Protein AF-A0A917TVT7-F1 (afdb_monomer)

Foldseek 3Di:
DVVVVVVVVVVVVVVVVVVVVCVCLVPDDPVVNVVVVVLCVLVVLLVVLVVLQVQLVVQLVVLVCCLVPPPFDQDDLVVQVVCVVVVVVPPDDPDPDDPDDPVRSVVVSVVVVVVRSVVSNVVSVVSNVVSVVSNPVSVVVNVVSVVVSVVVVVVVVD

Radius of gyration: 28.83 Å; Cα contacts (8 Å, |Δi|>4): 80; chains: 1; bounding box: 63×36×70 Å

Mean predicted aligned error: 11.35 Å

Secondary structure (DSSP, 8-state):
-HHHHHHHHHHHHHHHHHHHHTSGGGTS-HHHHHHHHHHHHHHHHHHHHHHHHHHHHHHHHHHHHHHHS-------HHHHHHHHHHHTTSS-TT-------HHHHHHHHHHHHHHHHHHHHHHHHHHHHHHHHHHHTHHHHHHHHHHHHHHHHHHHH-

Sequence (158 aa):
MTLVLLIPIVILMLFVILFLSLSPLRKSSTEEREDLVKQVYQYSVAFITLIMIIGGGIFTFMNLSDYFAPNTYIETYDQYKSGQYYSGKFEEENTEREELSDEELRRNYNEMVEQRKEQDRQRALNGMIQSLGWIIIPLPVFIFFQRKIGKDRKESDE

Organism: NCBI:txid470815

pLDDT: mean 84.65, std 13.63, range [45.19, 97.81]

Solvent-accessible surface area (backbone atoms only — not comparable to full-atom values): 8729 Å² total; per-residue (Å²): 114,71,71,70,62,45,53,62,55,54,52,50,50,53,50,52,53,52,56,60,70,50,60,66,69,78,75,54,54,77,65,60,48,52,53,50,51,53,50,52,50,45,52,49,54,28,48,53,26,47,52,38,30,53,50,13,50,55,43,28,54,50,19,52,45,30,44,79,57,55,85,64,91,73,79,52,70,67,56,54,51,50,48,57,65,55,59,60,73,76,59,69,100,82,66,93,69,80,79,71,49,73,68,55,53,50,49,53,51,51,52,50,53,52,51,50,46,50,52,43,28,54,50,16,51,52,45,25,56,53,18,46,49,38,27,64,65,32,45,62,56,23,53,52,36,53,52,49,54,58,47,60,54,53,69,73,76,110

Structure (mmCIF, N/CA/C/O backbone):
data_AF-A0A917TVT7-F1
#
_entry.id   AF-A0A917TVT7-F1
#
loop_
_atom_site.group_PDB
_atom_site.id
_atom_site.type_symbol
_atom_site.label_atom_id
_atom_site.label_alt_id
_atom_site.label_comp_id
_atom_site.label_asym_id
_atom_site.label_entity_id
_atom_site.label_seq_id
_atom_site.pdbx_PDB_ins_code
_atom_site.Cartn_x
_atom_site.Cartn_y
_atom_site.Cartn_z
_atom_site.occupancy
_atom_site.B_iso_or_equiv
_atom_site.auth_seq_id
_atom_site.auth_comp_id
_atom_site.auth_asym_id
_atom_site.auth_atom_id
_atom_site.pdbx_PDB_model_num
ATOM 1 N N . MET A 1 1 ? -18.986 7.841 -16.363 1.00 64.94 1 MET A N 1
ATOM 2 C CA . MET A 1 1 ? -19.929 8.823 -15.769 1.00 64.94 1 MET A CA 1
ATOM 3 C C . MET A 1 1 ? -20.828 8.218 -14.692 1.00 64.94 1 MET A C 1
ATOM 5 O O . MET A 1 1 ? -20.927 8.814 -13.632 1.00 64.94 1 MET A O 1
ATOM 9 N N . THR A 1 2 ? -21.434 7.045 -14.894 1.00 71.12 2 THR A N 1
ATOM 10 C CA . THR A 1 2 ? -22.328 6.392 -13.909 1.00 71.12 2 THR A CA 1
ATOM 11 C C . THR A 1 2 ? -21.655 6.031 -12.577 1.00 71.12 2 THR A C 1
ATOM 13 O O . THR A 1 2 ? -22.235 6.267 -11.524 1.00 71.12 2 THR A O 1
ATOM 16 N N . LEU A 1 3 ? -20.408 5.545 -12.598 1.00 69.44 3 LEU A N 1
ATOM 17 C CA . LEU A 1 3 ? -19.662 5.193 -11.377 1.00 69.44 3 LEU A CA 1
ATOM 18 C C . LEU A 1 3 ? -19.381 6.410 -10.472 1.00 69.44 3 LEU A C 1
ATOM 20 O O . LEU A 1 3 ? -19.456 6.314 -9.253 1.00 69.44 3 LEU A O 1
ATOM 24 N N . VAL A 1 4 ? -19.113 7.572 -11.075 1.00 81.19 4 VAL A N 1
ATOM 25 C CA . VAL A 1 4 ? -18.802 8.820 -10.354 1.00 81.19 4 VAL A CA 1
ATOM 26 C C . VAL A 1 4 ? -20.044 9.383 -9.649 1.00 81.19 4 VAL A C 1
ATOM 28 O O . VAL A 1 4 ? -19.921 9.978 -8.585 1.00 81.19 4 VAL A O 1
ATOM 31 N N . LEU A 1 5 ? -21.245 9.136 -10.189 1.00 83.75 5 LEU A N 1
ATOM 32 C CA . LEU A 1 5 ? -22.520 9.534 -9.575 1.00 83.75 5 LEU A CA 1
ATOM 33 C C . LEU A 1 5 ? -22.960 8.610 -8.427 1.00 83.75 5 LEU A C 1
ATOM 35 O O . LEU A 1 5 ? -23.722 9.036 -7.564 1.00 83.75 5 LEU A O 1
ATOM 39 N N . LEU A 1 6 ? -22.470 7.367 -8.380 1.00 84.38 6 LEU A N 1
ATOM 40 C CA . LEU A 1 6 ? -22.795 6.412 -7.313 1.00 84.38 6 LEU A CA 1
ATOM 41 C C . LEU A 1 6 ? -22.038 6.693 -6.011 1.00 84.38 6 LEU A C 1
ATOM 43 O O . LEU A 1 6 ? -22.594 6.501 -4.934 1.00 84.38 6 LEU A O 1
ATOM 47 N N . ILE A 1 7 ? -20.805 7.195 -6.097 1.00 86.56 7 ILE A N 1
ATOM 48 C CA . ILE A 1 7 ? -19.970 7.523 -4.930 1.00 86.56 7 ILE A CA 1
ATOM 49 C C . ILE A 1 7 ? -20.688 8.463 -3.936 1.00 86.56 7 ILE A C 1
ATOM 51 O O . ILE A 1 7 ? -20.783 8.099 -2.763 1.00 86.56 7 ILE A O 1
ATOM 55 N N . PRO A 1 8 ? -21.259 9.619 -4.339 1.00 86.25 8 PRO A N 1
ATOM 56 C CA . PRO A 1 8 ? -21.955 10.501 -3.400 1.00 86.25 8 PRO A CA 1
ATOM 57 C C . PRO A 1 8 ? -23.234 9.881 -2.821 1.00 86.25 8 PRO A C 1
ATOM 59 O O . PRO A 1 8 ? -23.562 10.144 -1.668 1.00 86.25 8 PRO A O 1
ATOM 62 N N . ILE A 1 9 ? -23.931 9.024 -3.574 1.00 87.38 9 ILE A N 1
ATOM 63 C CA . ILE A 1 9 ? -25.143 8.331 -3.105 1.00 87.38 9 ILE A CA 1
ATOM 64 C C . ILE A 1 9 ? -24.793 7.307 -2.020 1.00 87.38 9 ILE A C 1
ATOM 66 O O . ILE A 1 9 ? -25.470 7.233 -0.996 1.00 87.38 9 ILE A O 1
ATOM 70 N N . VAL A 1 10 ? -23.708 6.553 -2.213 1.00 87.69 10 VAL A N 1
ATOM 71 C CA . VAL A 1 10 ? -23.210 5.593 -1.219 1.00 87.69 10 VAL A CA 1
ATOM 72 C C . VAL A 1 10 ? -22.741 6.318 0.043 1.00 87.69 10 VAL A C 1
ATOM 74 O O . VAL A 1 10 ? -23.083 5.900 1.147 1.00 87.69 10 VAL A O 1
ATOM 77 N N . ILE A 1 11 ? -22.035 7.445 -0.099 1.00 88.56 11 ILE A N 1
ATOM 78 C CA . ILE A 1 11 ? -21.617 8.276 1.042 1.00 88.56 11 ILE A CA 1
ATOM 79 C C . ILE A 1 11 ? -22.841 8.809 1.803 1.00 88.56 11 ILE A C 1
ATOM 81 O O . ILE A 1 11 ? -22.881 8.717 3.029 1.00 88.56 11 ILE A O 1
ATOM 85 N N . LEU A 1 12 ? -23.864 9.305 1.099 1.00 88.50 12 LEU A N 1
ATOM 86 C CA . LEU A 1 12 ? -25.103 9.792 1.712 1.00 88.50 12 LEU A CA 1
ATOM 87 C C . LEU A 1 12 ? -25.830 8.677 2.483 1.00 88.50 12 LEU A C 1
ATOM 89 O O . LEU A 1 12 ? -26.254 8.897 3.615 1.00 88.50 12 LEU A O 1
ATOM 93 N N . MET A 1 13 ? -25.934 7.472 1.910 1.00 86.50 13 MET A N 1
ATOM 94 C CA . MET A 1 13 ? -26.521 6.316 2.599 1.00 86.50 13 MET A CA 1
ATOM 95 C C . MET A 1 13 ? -25.758 5.959 3.873 1.00 86.50 13 MET A C 1
ATOM 97 O O . MET A 1 13 ? -26.381 5.750 4.911 1.00 86.50 13 MET A O 1
ATOM 101 N N . LEU A 1 14 ? -24.424 5.926 3.821 1.00 88.06 14 LEU A N 1
ATOM 102 C CA . LEU A 1 14 ? -23.596 5.652 4.998 1.00 88.06 14 LEU A CA 1
ATOM 103 C C . LEU A 1 14 ? -23.815 6.700 6.097 1.00 88.06 14 LEU A C 1
ATOM 105 O O . LEU A 1 14 ? -23.940 6.339 7.266 1.00 88.06 14 LEU A O 1
ATOM 109 N N . PHE A 1 15 ? -23.945 7.977 5.727 1.00 85.62 15 PHE A N 1
ATOM 110 C CA . PHE A 1 15 ? -24.267 9.051 6.669 1.00 85.62 15 PHE A CA 1
ATOM 111 C C . PHE A 1 15 ? -25.661 8.903 7.285 1.00 85.62 15 PHE A C 1
ATOM 113 O O . PHE A 1 15 ? -25.812 9.093 8.489 1.00 85.62 15 PHE A O 1
ATOM 120 N N . VAL A 1 16 ? -26.676 8.535 6.497 1.00 83.94 16 VAL A N 1
ATOM 121 C CA . VAL A 1 16 ? -28.044 8.314 6.997 1.00 83.94 16 VAL A CA 1
ATOM 122 C C . VAL A 1 16 ? -28.094 7.127 7.961 1.00 83.94 16 VAL A C 1
ATOM 124 O O . VAL A 1 16 ? -28.713 7.228 9.020 1.00 83.94 16 VAL A O 1
ATOM 127 N N . ILE A 1 17 ? -27.403 6.030 7.639 1.00 83.06 17 ILE A N 1
ATOM 128 C CA . ILE A 1 17 ? -27.298 4.850 8.509 1.00 83.06 17 ILE A CA 1
ATOM 129 C C . ILE A 1 17 ? -26.597 5.221 9.822 1.00 83.06 17 ILE A C 1
ATOM 131 O O . ILE A 1 17 ? -27.108 4.910 10.897 1.00 83.06 17 ILE A O 1
ATOM 135 N N . LEU A 1 18 ? -25.481 5.956 9.748 1.00 80.25 18 LEU A N 1
ATOM 136 C CA . LEU A 1 18 ? -24.763 6.451 10.923 1.00 80.25 18 LEU A CA 1
ATOM 137 C C . LEU A 1 18 ? -25.666 7.330 11.804 1.00 80.25 18 LEU A C 1
ATOM 139 O O . LEU A 1 18 ? -25.707 7.155 13.019 1.00 80.25 18 LEU A O 1
ATOM 143 N N . PHE A 1 19 ? -26.423 8.246 11.1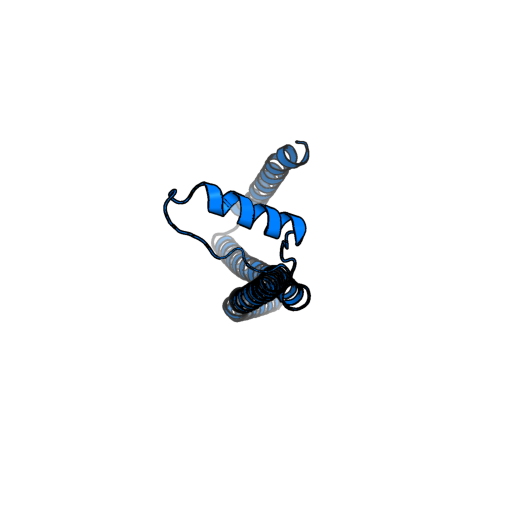95 1.00 76.12 19 PHE A N 1
ATOM 144 C CA . PHE A 1 19 ? -27.301 9.170 11.912 1.00 76.12 19 PHE A CA 1
ATOM 145 C C . PHE A 1 19 ? -28.474 8.452 12.596 1.00 76.12 19 PHE A C 1
ATOM 147 O O . PHE A 1 19 ? -28.817 8.764 13.736 1.00 76.12 19 PHE A O 1
ATOM 154 N N . LEU A 1 20 ? -29.055 7.443 11.941 1.00 73.00 20 LEU A N 1
ATOM 155 C CA . LEU A 1 20 ? -30.107 6.606 12.521 1.00 73.00 20 LEU A CA 1
ATOM 156 C C . LEU A 1 20 ? -29.588 5.781 13.708 1.00 73.00 20 LEU A C 1
ATOM 158 O O . LEU A 1 20 ? -30.238 5.758 14.756 1.00 73.00 20 LEU A O 1
ATOM 162 N N . SER A 1 21 ? -28.392 5.196 13.593 1.00 66.75 21 SER A N 1
ATOM 163 C CA . SER A 1 21 ? -27.739 4.440 14.672 1.00 66.75 21 SER A CA 1
ATOM 164 C C . SER A 1 21 ? -27.353 5.283 15.895 1.00 66.75 21 SER A C 1
ATOM 166 O O . SER A 1 21 ? -27.123 4.715 16.960 1.00 66.75 21 SER A O 1
ATOM 168 N N . LEU A 1 22 ? -27.325 6.618 15.792 1.00 63.12 22 LEU A N 1
ATOM 169 C CA . LEU A 1 22 ? -27.049 7.530 16.915 1.00 63.12 22 LEU A CA 1
ATOM 170 C C . LEU A 1 22 ? -28.285 7.850 17.781 1.00 63.12 22 LEU A C 1
ATOM 172 O O . LEU A 1 22 ? -28.154 8.354 18.896 1.00 63.12 22 LEU A O 1
ATOM 176 N N . SER A 1 23 ? -29.493 7.537 17.308 1.00 61.94 23 SER A N 1
ATOM 177 C CA . SER A 1 23 ? -30.759 7.826 18.005 1.00 61.94 23 SER A CA 1
ATOM 178 C C . SER A 1 23 ? -30.942 7.129 19.376 1.00 61.94 23 SER A C 1
ATOM 180 O O . SER A 1 23 ? -31.449 7.777 20.296 1.00 61.94 23 SER A O 1
ATOM 182 N N . PRO A 1 24 ? -30.527 5.859 19.583 1.00 59.66 24 PRO A N 1
ATOM 183 C CA . PRO A 1 24 ? -30.658 5.183 20.876 1.00 59.66 24 PRO A CA 1
ATOM 184 C C . PRO A 1 24 ? -29.695 5.708 21.957 1.00 59.66 24 PRO A C 1
ATOM 186 O O . PRO A 1 24 ? -30.031 5.665 23.139 1.00 59.66 24 PRO A O 1
ATOM 189 N N . LEU A 1 25 ? -28.551 6.295 21.577 1.00 55.56 25 LEU A N 1
ATOM 190 C CA . LEU A 1 25 ? -27.547 6.845 22.508 1.00 55.56 25 LEU A CA 1
ATOM 191 C C . LEU A 1 25 ? -28.061 8.027 23.345 1.00 55.56 25 LEU A C 1
ATOM 193 O O . LEU A 1 25 ? -27.503 8.342 24.393 1.00 55.56 25 LEU A O 1
ATOM 197 N N . ARG A 1 26 ? -29.140 8.699 22.920 1.00 59.91 26 ARG A N 1
ATOM 198 C CA . ARG A 1 26 ? -29.753 9.793 23.692 1.00 59.91 26 ARG A CA 1
ATOM 199 C C . ARG A 1 26 ? -30.529 9.321 24.922 1.00 59.91 26 ARG A C 1
ATOM 201 O O . ARG A 1 26 ? -30.815 10.161 25.777 1.00 59.91 26 ARG A O 1
ATOM 208 N N . LYS A 1 27 ? -30.871 8.031 25.016 1.00 61.34 27 LYS A N 1
ATOM 209 C CA . LYS A 1 27 ? -31.759 7.485 26.058 1.00 61.34 27 LYS A CA 1
ATOM 210 C C . LYS A 1 27 ? -31.046 6.615 27.103 1.00 61.34 27 LYS A C 1
ATOM 212 O O . LYS A 1 27 ? -31.660 6.318 28.120 1.00 61.34 27 LYS A O 1
ATOM 217 N N . SER A 1 28 ? -29.788 6.240 26.875 1.00 64.00 28 SER A N 1
ATOM 218 C CA . SER A 1 28 ? -28.995 5.415 27.796 1.00 64.00 28 SER A CA 1
ATOM 219 C C . SER A 1 28 ? -28.442 6.211 28.980 1.00 64.00 28 SER A C 1
ATOM 221 O O . SER A 1 28 ? -28.297 7.443 28.892 1.00 64.00 28 SER A O 1
ATOM 223 N N . SER A 1 29 ? -28.146 5.506 30.076 1.00 76.56 29 SER A N 1
ATOM 224 C CA . SER A 1 29 ? -27.517 6.068 31.278 1.00 76.56 29 SER A CA 1
ATOM 225 C C . SER A 1 29 ? -26.099 6.578 30.980 1.00 76.56 29 SER A C 1
ATOM 227 O O . SER A 1 29 ? -25.509 6.261 29.947 1.00 76.56 29 SER A O 1
ATOM 229 N N . THR A 1 30 ? -25.538 7.419 31.851 1.00 77.62 30 THR A N 1
ATOM 230 C CA . THR A 1 30 ? -24.188 7.978 31.656 1.00 77.62 30 THR A CA 1
ATOM 231 C C . THR A 1 30 ? -23.119 6.884 31.565 1.00 77.62 30 THR A C 1
ATOM 233 O O . THR A 1 30 ? -22.219 6.992 30.739 1.00 77.62 30 THR A O 1
ATOM 236 N N . GLU A 1 31 ? -23.269 5.822 32.357 1.00 78.75 31 GLU A N 1
ATOM 237 C CA . GLU A 1 31 ? -22.370 4.662 32.414 1.00 78.75 31 GLU A CA 1
ATOM 238 C C . GLU A 1 31 ? -22.475 3.809 31.139 1.00 78.75 31 GLU A C 1
ATOM 240 O O . GLU A 1 31 ? -21.476 3.557 30.471 1.00 78.75 31 GLU A O 1
ATOM 245 N N . GLU A 1 32 ? -23.699 3.514 30.686 1.00 77.69 32 GLU A N 1
ATOM 246 C CA . GLU A 1 32 ? -23.935 2.815 29.413 1.00 77.69 32 GLU A CA 1
ATOM 247 C C . GLU A 1 32 ? -23.361 3.583 28.211 1.00 77.69 32 GLU A C 1
ATOM 249 O O . GLU A 1 32 ? -22.878 2.987 27.249 1.00 77.69 32 GLU A O 1
ATOM 254 N N . ARG A 1 33 ? -23.406 4.924 28.226 1.00 76.94 33 ARG A N 1
ATOM 255 C CA . ARG A 1 33 ? -22.797 5.738 27.158 1.00 76.94 33 ARG A CA 1
ATOM 256 C C . ARG A 1 33 ? -21.283 5.624 27.147 1.00 76.94 33 ARG A C 1
ATOM 258 O O . ARG A 1 33 ? -20.704 5.581 26.063 1.00 76.94 33 ARG A O 1
ATOM 265 N N . GLU A 1 34 ? -20.653 5.618 28.314 1.00 82.56 34 GLU A N 1
ATOM 266 C CA . GLU A 1 34 ? -19.200 5.511 28.429 1.00 82.56 34 GLU A CA 1
ATOM 267 C C . GLU A 1 34 ? -18.705 4.165 27.883 1.00 82.56 34 GLU A C 1
ATOM 269 O O . GLU A 1 34 ? -17.781 4.133 27.062 1.00 82.56 34 GLU A O 1
ATOM 274 N N . ASP A 1 35 ? -19.397 3.076 28.220 1.00 85.00 35 ASP A N 1
ATOM 275 C CA . ASP A 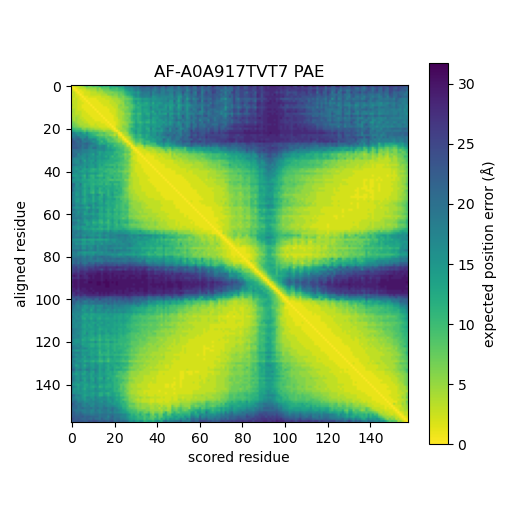1 35 ? -19.093 1.741 27.703 1.00 85.00 35 ASP A CA 1
ATOM 276 C C . ASP A 1 35 ? -19.285 1.636 26.189 1.00 85.00 35 ASP A C 1
ATOM 278 O O . ASP A 1 35 ? -18.414 1.112 25.485 1.00 85.00 35 ASP A O 1
ATOM 282 N N . LEU A 1 36 ? -20.368 2.207 25.652 1.00 84.81 36 LEU A N 1
ATOM 283 C CA . LEU A 1 36 ? -20.595 2.263 24.205 1.00 84.81 36 LEU A CA 1
ATOM 284 C C . LEU A 1 36 ? -19.482 3.040 23.488 1.00 84.81 36 LEU A C 1
ATOM 286 O O . LEU A 1 36 ? -18.986 2.595 22.451 1.00 84.81 36 LEU A O 1
ATOM 290 N N . VAL A 1 37 ? -19.046 4.179 24.033 1.00 86.25 37 VAL A N 1
ATOM 291 C CA . VAL A 1 37 ? -17.954 4.980 23.451 1.00 86.25 37 VAL A CA 1
ATOM 292 C C . VAL A 1 37 ? -16.636 4.209 23.479 1.00 86.25 37 VAL A C 1
ATOM 294 O O . VAL A 1 37 ? -15.929 4.162 22.467 1.00 86.25 37 VAL A O 1
ATOM 297 N N . LYS A 1 38 ? -16.313 3.555 24.598 1.00 88.19 38 LYS A N 1
ATOM 298 C CA . LYS A 1 38 ? -15.125 2.704 24.728 1.00 88.19 38 LYS A CA 1
ATOM 299 C C . LYS A 1 38 ? -15.156 1.556 23.723 1.00 88.19 38 LYS A C 1
ATOM 301 O O . LYS A 1 38 ? -14.140 1.276 23.084 1.00 88.19 38 LYS A O 1
ATOM 306 N N . GLN A 1 39 ? -16.310 0.921 23.545 1.00 88.25 39 GLN A N 1
ATOM 307 C CA . GLN A 1 39 ? -16.489 -0.164 22.592 1.00 88.25 39 GLN A CA 1
ATOM 308 C C . GLN A 1 39 ? -16.287 0.326 21.150 1.00 88.25 39 GLN A C 1
ATOM 310 O O . GLN A 1 39 ? -15.471 -0.239 20.419 1.00 88.25 39 GLN A O 1
ATOM 315 N N . VAL A 1 40 ? -16.950 1.418 20.755 1.00 89.38 40 VAL A N 1
ATOM 316 C CA . VAL A 1 40 ? -16.788 2.032 19.424 1.00 89.38 40 VAL A CA 1
ATOM 317 C C . VAL A 1 40 ? -15.331 2.410 19.169 1.00 89.38 40 VAL A C 1
ATOM 319 O O . VAL A 1 40 ? -14.819 2.139 18.082 1.00 89.38 40 VAL A O 1
ATOM 322 N N . TYR A 1 41 ? -14.635 2.975 20.158 1.00 91.38 41 TYR A N 1
ATOM 323 C CA . TYR A 1 41 ? -13.215 3.303 20.047 1.00 91.38 41 TYR A CA 1
ATOM 324 C C . TYR A 1 41 ? -12.361 2.058 19.773 1.00 91.38 41 TYR A C 1
ATOM 326 O O . TYR A 1 41 ? -11.603 2.035 18.801 1.00 91.38 41 TYR A O 1
ATOM 334 N N . GLN A 1 42 ? -12.515 1.003 20.579 1.00 92.12 42 GLN A N 1
ATOM 335 C CA . GLN A 1 42 ? -11.742 -0.230 20.413 1.00 92.12 42 GLN A CA 1
ATOM 336 C C . GLN A 1 42 ? -11.960 -0.864 19.036 1.00 92.12 42 GLN A C 1
ATOM 338 O O . GLN A 1 42 ? -10.989 -1.213 18.360 1.00 92.12 42 GLN A O 1
ATOM 343 N N . TYR A 1 43 ? -13.219 -0.974 18.596 1.00 92.38 43 TYR A N 1
ATOM 344 C CA . TYR A 1 43 ? -13.540 -1.520 17.278 1.00 92.38 43 TYR A CA 1
ATOM 345 C C . TYR A 1 43 ? -13.032 -0.634 16.145 1.00 92.38 43 TYR A C 1
ATOM 347 O O . TYR A 1 43 ? -12.537 -1.164 15.157 1.00 92.38 43 TYR A O 1
ATOM 355 N N . SER A 1 44 ? -13.099 0.691 16.281 1.00 93.19 44 SER A N 1
ATOM 356 C CA . SER A 1 44 ? -12.611 1.613 15.249 1.00 93.19 44 SER A CA 1
ATOM 357 C C . SER A 1 44 ? -11.103 1.480 15.053 1.00 93.19 44 SER A C 1
ATOM 359 O O . SER A 1 44 ? -10.638 1.366 13.921 1.00 93.19 44 SER A O 1
ATOM 361 N N . VAL A 1 45 ? -10.327 1.427 16.141 1.00 94.44 45 VAL A N 1
ATOM 362 C CA . VAL A 1 45 ? -8.868 1.256 16.056 1.00 94.44 45 VAL A CA 1
ATOM 363 C C . VAL A 1 45 ? -8.511 -0.116 15.481 1.00 94.44 45 VAL A C 1
ATOM 365 O O . VAL A 1 45 ? -7.675 -0.203 14.577 1.00 94.44 45 VAL A O 1
ATOM 368 N N . ALA A 1 46 ? -9.170 -1.184 15.944 1.00 94.25 46 ALA A N 1
ATOM 369 C CA . ALA A 1 46 ? -8.986 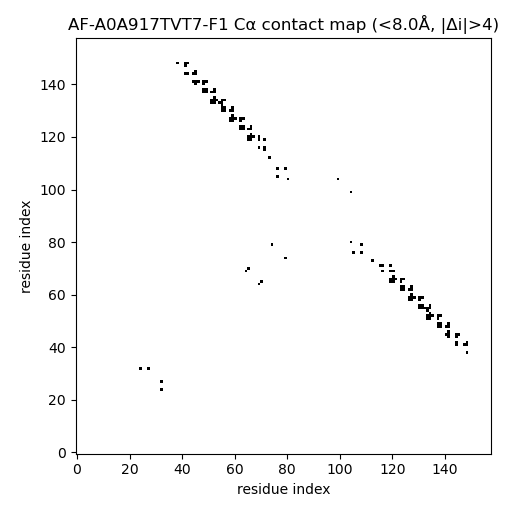-2.524 15.387 1.00 94.25 46 ALA A CA 1
ATOM 370 C C . ALA A 1 46 ? -9.342 -2.572 13.890 1.00 94.25 46 ALA A C 1
ATOM 372 O O . ALA A 1 46 ? -8.636 -3.179 13.094 1.00 94.25 46 ALA A O 1
ATOM 373 N N . PHE A 1 47 ? -10.400 -1.884 13.477 1.00 94.81 47 PHE A N 1
ATOM 374 C CA . PHE A 1 47 ? -10.829 -1.853 12.085 1.00 94.81 47 PHE A CA 1
ATOM 375 C C . PHE A 1 47 ? -9.858 -1.083 11.183 1.00 94.81 47 PHE A C 1
ATOM 377 O O . PHE A 1 47 ? -9.471 -1.584 10.130 1.00 94.81 47 PHE A O 1
ATOM 384 N N . ILE A 1 48 ? -9.410 0.103 11.604 1.00 96.62 48 ILE A N 1
ATOM 385 C CA . ILE A 1 48 ? -8.442 0.906 10.843 1.00 96.62 48 ILE A CA 1
ATOM 386 C C . ILE A 1 48 ? -7.131 0.134 10.676 1.00 96.62 48 ILE A C 1
ATOM 388 O O . ILE A 1 48 ? -6.606 0.033 9.568 1.00 96.62 48 ILE A O 1
ATOM 392 N N . THR A 1 49 ? -6.623 -0.461 11.757 1.00 97.12 49 THR A N 1
ATOM 393 C CA . THR A 1 49 ? -5.388 -1.257 11.706 1.00 97.12 49 THR A CA 1
ATOM 394 C C . THR A 1 49 ? -5.545 -2.507 10.843 1.00 97.12 49 THR A C 1
ATOM 396 O O . THR A 1 49 ? -4.635 -2.828 10.083 1.00 97.12 49 THR A O 1
ATOM 399 N N . LEU A 1 50 ? -6.710 -3.160 10.861 1.00 96.75 50 LEU A N 1
ATOM 400 C CA . LEU A 1 50 ? -7.020 -4.268 9.958 1.00 96.75 50 LEU A CA 1
ATOM 401 C C . LEU A 1 50 ? -6.992 -3.840 8.485 1.00 96.75 50 LEU A C 1
ATOM 403 O O . LEU A 1 50 ? -6.376 -4.521 7.668 1.00 96.75 50 LEU A O 1
ATOM 407 N N . ILE A 1 51 ? -7.613 -2.706 8.143 1.00 96.44 51 ILE A N 1
ATOM 408 C CA . ILE A 1 51 ? -7.576 -2.166 6.776 1.00 96.44 51 ILE A CA 1
ATOM 409 C C . ILE A 1 51 ? -6.134 -1.882 6.352 1.00 96.44 51 ILE A C 1
ATOM 411 O O . ILE A 1 51 ? -5.763 -2.217 5.229 1.00 96.44 51 ILE A O 1
ATOM 415 N N . MET A 1 52 ? -5.312 -1.306 7.234 1.00 96.62 52 MET A N 1
ATOM 416 C CA . MET A 1 52 ? -3.900 -1.049 6.933 1.00 96.62 52 MET A CA 1
ATOM 417 C C . MET A 1 52 ? -3.133 -2.344 6.641 1.00 96.62 52 MET A C 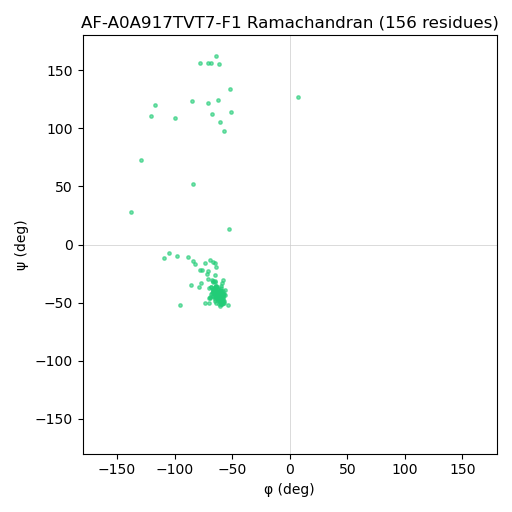1
ATOM 419 O O . MET A 1 52 ? -2.400 -2.396 5.657 1.00 96.62 52 MET A O 1
ATOM 423 N N . ILE A 1 53 ? -3.351 -3.399 7.434 1.00 97.75 53 ILE A N 1
ATOM 424 C CA . ILE A 1 53 ? -2.728 -4.716 7.227 1.00 97.75 53 ILE A CA 1
ATOM 425 C C . ILE A 1 53 ? -3.159 -5.319 5.886 1.00 97.75 53 ILE A C 1
ATOM 427 O O . ILE A 1 53 ? -2.317 -5.798 5.130 1.00 97.75 53 ILE A O 1
ATOM 431 N N . ILE A 1 54 ? -4.458 -5.279 5.569 1.00 96.56 54 ILE A N 1
ATOM 432 C CA . ILE A 1 54 ? -4.987 -5.794 4.296 1.00 96.56 54 ILE A CA 1
ATOM 433 C C . ILE A 1 54 ? -4.415 -4.997 3.119 1.00 96.56 54 ILE A C 1
ATOM 435 O O . ILE A 1 54 ? -3.946 -5.592 2.149 1.00 96.56 54 ILE A O 1
ATOM 439 N N . GLY A 1 55 ? -4.411 -3.665 3.215 1.00 95.31 55 GLY A N 1
ATOM 440 C CA . GLY A 1 55 ? -3.831 -2.782 2.206 1.00 95.31 55 GLY A CA 1
ATOM 441 C C . GLY A 1 55 ? -2.355 -3.086 1.975 1.00 95.31 55 GLY A C 1
ATOM 442 O O . GLY A 1 55 ? -1.953 -3.325 0.838 1.00 95.31 55 GLY A O 1
ATOM 443 N N . GLY A 1 56 ? -1.567 -3.171 3.050 1.00 96.31 56 GLY A N 1
ATOM 444 C CA . GLY A 1 56 ? -0.162 -3.568 2.986 1.00 96.31 56 GLY A CA 1
ATOM 445 C C . GLY A 1 56 ? 0.022 -4.930 2.313 1.00 96.31 56 GLY A C 1
ATOM 446 O O . GLY A 1 56 ? 0.848 -5.045 1.415 1.00 96.31 56 GLY A O 1
ATOM 447 N N . GLY A 1 57 ? -0.813 -5.922 2.642 1.00 97.12 57 GLY A N 1
ATOM 448 C CA . GLY A 1 57 ? -0.788 -7.244 2.009 1.00 97.12 57 GLY A CA 1
ATOM 449 C C . GLY A 1 57 ? -0.995 -7.197 0.495 1.00 97.12 57 GLY A C 1
ATOM 450 O O . GLY A 1 57 ? -0.205 -7.777 -0.248 1.00 97.12 57 GLY A O 1
ATOM 451 N N . ILE A 1 58 ? -2.011 -6.467 0.025 1.00 97.38 58 ILE A N 1
ATOM 452 C CA . ILE A 1 58 ? -2.279 -6.298 -1.412 1.00 97.38 58 ILE A CA 1
ATOM 453 C C . ILE A 1 58 ? -1.070 -5.660 -2.108 1.00 97.38 58 ILE A C 1
ATOM 455 O O . ILE A 1 58 ? -0.596 -6.186 -3.116 1.00 97.38 58 ILE A O 1
ATOM 459 N N . PHE A 1 59 ? -0.521 -4.576 -1.549 1.00 96.75 59 PHE A N 1
ATOM 460 C CA . PHE A 1 59 ? 0.658 -3.918 -2.118 1.00 96.75 59 PHE A CA 1
ATOM 461 C C . PHE A 1 59 ? 1.897 -4.818 -2.106 1.00 96.75 59 PHE A C 1
ATOM 463 O O . PHE A 1 59 ? 2.669 -4.778 -3.062 1.00 96.75 59 PHE A O 1
ATOM 470 N N . THR A 1 60 ? 2.092 -5.653 -1.083 1.00 96.75 60 THR A N 1
ATOM 471 C CA . THR A 1 60 ? 3.200 -6.619 -1.051 1.00 96.75 60 THR A CA 1
ATOM 472 C C . THR A 1 60 ? 3.104 -7.598 -2.218 1.00 96.75 60 THR A C 1
ATOM 474 O O . THR A 1 60 ? 4.096 -7.798 -2.914 1.00 96.75 60 THR A O 1
ATOM 477 N N . PHE A 1 61 ? 1.921 -8.158 -2.489 1.00 95.94 61 PHE A N 1
ATOM 478 C CA . PHE A 1 61 ? 1.731 -9.067 -3.625 1.00 95.94 61 PHE A CA 1
ATOM 479 C C . PHE A 1 61 ? 1.896 -8.377 -4.981 1.00 95.94 61 PHE A C 1
ATOM 481 O O . PHE A 1 61 ? 2.500 -8.963 -5.878 1.00 95.94 61 PHE A O 1
ATOM 488 N N . MET A 1 62 ? 1.409 -7.140 -5.132 1.00 95.19 62 MET A N 1
ATOM 489 C CA . MET A 1 62 ? 1.605 -6.366 -6.364 1.00 95.19 62 MET A CA 1
ATOM 490 C C . MET A 1 62 ? 3.091 -6.121 -6.636 1.00 95.19 62 MET A C 1
ATOM 492 O O . MET A 1 62 ? 3.584 -6.484 -7.697 1.00 95.19 62 MET A O 1
ATOM 496 N N . ASN A 1 63 ? 3.829 -5.613 -5.646 1.00 96.06 63 ASN A N 1
ATOM 497 C CA . ASN A 1 63 ? 5.265 -5.376 -5.786 1.00 96.06 63 ASN A CA 1
ATOM 498 C C . ASN A 1 63 ? 6.046 -6.676 -6.025 1.00 96.06 63 ASN A C 1
ATOM 500 O O . ASN A 1 63 ? 6.986 -6.703 -6.811 1.00 96.06 63 ASN A O 1
ATOM 504 N N . LEU A 1 64 ? 5.650 -7.781 -5.391 1.00 95.94 64 LEU A N 1
ATOM 505 C CA . LEU A 1 64 ? 6.278 -9.076 -5.641 1.00 95.94 64 LEU A CA 1
ATOM 506 C C . LEU A 1 64 ? 6.047 -9.548 -7.085 1.00 95.94 64 LEU A C 1
ATOM 508 O O . LEU A 1 64 ? 6.966 -10.063 -7.719 1.00 95.94 64 LEU A O 1
ATOM 512 N N . SER A 1 65 ? 4.840 -9.343 -7.619 1.00 95.75 65 SER A N 1
ATOM 513 C CA . SER A 1 65 ? 4.532 -9.613 -9.025 1.00 95.75 65 SER A CA 1
ATOM 514 C C . SER A 1 65 ? 5.385 -8.751 -9.954 1.00 95.75 65 SER A C 1
ATOM 516 O O . SER A 1 65 ? 6.001 -9.286 -10.872 1.00 95.75 65 SER A O 1
ATOM 518 N N . ASP A 1 66 ? 5.478 -7.448 -9.686 1.00 93.44 66 ASP A N 1
ATOM 519 C CA . ASP A 1 66 ? 6.255 -6.505 -10.498 1.00 93.44 66 ASP A CA 1
ATOM 520 C C . ASP A 1 66 ? 7.764 -6.801 -10.460 1.00 93.44 66 ASP A C 1
ATOM 522 O O . ASP A 1 66 ? 8.482 -6.515 -11.415 1.00 93.44 66 ASP A O 1
ATOM 526 N N . TYR A 1 67 ? 8.263 -7.434 -9.395 1.00 94.50 67 TYR A N 1
ATOM 527 C CA . TYR A 1 67 ? 9.648 -7.899 -9.329 1.00 94.50 67 TYR A CA 1
ATOM 528 C C . TYR A 1 67 ? 9.921 -9.079 -10.280 1.00 94.50 67 TYR A C 1
ATOM 530 O O . TYR A 1 67 ? 10.929 -9.091 -10.994 1.00 94.50 67 TYR A O 1
ATOM 538 N N . PHE A 1 68 ? 9.032 -10.079 -10.310 1.00 93.88 68 PHE A N 1
ATOM 539 C CA . PHE A 1 68 ? 9.199 -11.264 -11.164 1.00 93.88 68 PHE A CA 1
ATOM 540 C C . PHE A 1 68 ? 8.813 -11.012 -12.624 1.00 93.88 68 PHE A C 1
ATOM 542 O O . PHE A 1 68 ? 9.455 -11.539 -13.534 1.00 93.88 68 PHE A O 1
ATOM 549 N N . ALA A 1 69 ? 7.782 -10.204 -12.847 1.00 92.62 69 ALA A N 1
ATOM 550 C CA . ALA A 1 69 ? 7.245 -9.858 -14.153 1.00 92.62 69 ALA A CA 1
ATOM 551 C C . ALA A 1 69 ? 7.122 -8.329 -14.272 1.00 92.62 69 ALA A C 1
ATOM 553 O O . ALA A 1 69 ? 6.008 -7.800 -14.235 1.00 92.62 69 ALA A O 1
ATOM 554 N N . PRO A 1 70 ? 8.252 -7.607 -14.408 1.00 89.38 70 PRO A N 1
ATOM 555 C CA . PRO A 1 70 ? 8.231 -6.155 -14.505 1.00 89.38 70 PRO A CA 1
ATOM 556 C C . PRO A 1 70 ? 7.460 -5.721 -15.748 1.00 89.38 70 PRO A C 1
ATOM 558 O O . PRO A 1 70 ? 7.779 -6.116 -16.873 1.00 89.38 70 PRO A O 1
ATOM 561 N N . ASN A 1 71 ? 6.449 -4.879 -15.545 1.00 86.94 71 ASN A N 1
ATOM 562 C CA . ASN A 1 71 ? 5.653 -4.284 -16.616 1.00 86.94 71 ASN A CA 1
ATOM 563 C C . ASN A 1 71 ? 6.345 -3.029 -17.181 1.00 86.94 71 ASN A C 1
ATOM 565 O O . ASN A 1 71 ? 5.779 -1.935 -17.215 1.00 86.94 71 ASN A O 1
ATOM 569 N N . THR A 1 72 ? 7.615 -3.180 -17.561 1.00 86.88 72 THR A N 1
ATOM 570 C CA . THR A 1 72 ? 8.442 -2.092 -18.086 1.00 86.88 72 THR A CA 1
ATOM 571 C C . THR A 1 72 ? 7.965 -1.715 -19.481 1.00 86.88 72 THR A C 1
ATOM 573 O O . THR A 1 72 ? 7.996 -2.538 -20.399 1.00 86.88 72 THR A O 1
ATOM 576 N N . TYR A 1 73 ? 7.591 -0.451 -19.678 1.00 86.12 73 TYR A N 1
ATOM 577 C CA . TYR A 1 73 ? 7.372 0.070 -21.023 1.00 86.12 73 TYR A CA 1
ATOM 578 C C . TYR A 1 73 ? 8.710 0.136 -21.768 1.00 86.12 73 TYR A C 1
ATOM 580 O O . TYR A 1 73 ? 9.602 0.910 -21.410 1.00 86.12 73 TYR A O 1
ATOM 588 N N . ILE A 1 74 ? 8.846 -0.698 -22.796 1.00 88.50 74 ILE A N 1
ATOM 589 C CA . ILE A 1 74 ? 10.021 -0.767 -23.660 1.00 88.50 74 ILE A CA 1
ATOM 590 C C . ILE A 1 74 ? 9.572 -0.388 -25.067 1.00 88.50 74 ILE A C 1
ATOM 592 O O . ILE A 1 74 ? 8.698 -1.035 -25.645 1.00 88.50 74 ILE A O 1
ATOM 596 N N . GLU A 1 75 ? 10.157 0.678 -25.602 1.00 88.94 75 GLU A N 1
ATOM 597 C CA . GLU A 1 75 ? 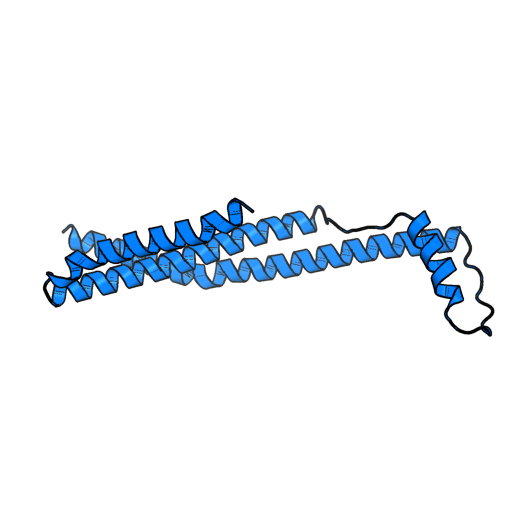9.980 1.051 -27.003 1.00 88.94 75 GLU A CA 1
ATOM 598 C C . GLU A 1 75 ? 10.656 0.037 -27.928 1.00 88.94 75 GLU A C 1
ATOM 600 O O . GLU A 1 75 ? 11.580 -0.664 -27.529 1.00 88.94 75 GLU A O 1
ATOM 605 N N . THR A 1 76 ? 10.205 -0.046 -29.175 1.00 91.00 76 THR A N 1
ATOM 606 C CA . THR A 1 76 ? 10.840 -0.925 -30.168 1.00 91.00 76 THR A CA 1
ATOM 607 C C . THR A 1 76 ? 12.214 -0.394 -30.584 1.00 91.00 76 THR A C 1
ATOM 609 O O . THR A 1 76 ? 12.472 0.809 -30.526 1.00 91.00 76 THR A O 1
ATOM 612 N N . TYR A 1 77 ? 13.089 -1.279 -31.071 1.00 90.00 77 TYR A N 1
ATOM 613 C CA . TYR A 1 77 ? 14.410 -0.878 -31.569 1.00 90.00 77 TYR A CA 1
ATOM 614 C C . TYR A 1 77 ? 14.321 0.190 -32.670 1.00 90.00 77 TYR A C 1
ATOM 616 O O . TYR A 1 77 ? 15.102 1.136 -32.666 1.00 90.00 77 TYR A O 1
ATOM 624 N N . ASP A 1 78 ? 13.340 0.090 -33.570 1.00 87.62 78 ASP A N 1
ATOM 625 C CA . ASP A 1 78 ? 13.159 1.068 -34.648 1.00 87.62 78 ASP A CA 1
ATOM 626 C C . ASP A 1 78 ? 12.771 2.452 -34.108 1.00 87.62 78 ASP A C 1
ATOM 628 O O . ASP A 1 78 ? 13.270 3.473 -34.588 1.00 87.62 78 ASP A O 1
ATOM 632 N N . GLN A 1 79 ? 11.933 2.496 -33.065 1.00 86.25 79 GLN A N 1
ATOM 633 C CA . GLN A 1 79 ? 11.587 3.737 -32.367 1.00 86.25 79 GLN A CA 1
ATOM 634 C C . GLN A 1 79 ? 12.815 4.340 -31.680 1.00 86.25 79 GLN A C 1
ATOM 636 O O . GLN A 1 79 ? 13.115 5.510 -31.923 1.00 86.25 79 GLN A O 1
ATOM 641 N N . TYR A 1 80 ? 13.571 3.533 -30.930 1.00 86.56 80 TYR A N 1
ATOM 642 C CA . TYR A 1 80 ? 14.815 3.948 -30.274 1.00 86.56 80 TYR A CA 1
ATOM 643 C C . TYR A 1 80 ? 15.840 4.498 -31.277 1.00 86.56 80 TYR A C 1
ATOM 645 O O . TYR A 1 80 ? 16.379 5.592 -31.097 1.00 86.56 80 TYR A O 1
ATOM 653 N N . LYS A 1 81 ? 16.062 3.767 -32.377 1.00 85.56 81 LYS A N 1
ATOM 654 C CA . LYS A 1 81 ? 16.968 4.157 -33.461 1.00 85.56 81 LYS A CA 1
ATOM 655 C C . LYS A 1 81 ? 16.534 5.493 -34.055 1.00 85.56 81 LYS A C 1
ATOM 657 O O . LYS A 1 81 ? 17.340 6.415 -34.123 1.00 85.56 81 LYS A O 1
ATOM 662 N N . SER A 1 82 ? 15.257 5.630 -34.423 1.00 83.81 82 SER A N 1
ATOM 663 C CA . SER A 1 82 ? 14.728 6.888 -34.961 1.00 83.81 82 SER A CA 1
ATOM 664 C C . SER A 1 82 ? 14.929 8.052 -33.983 1.00 83.81 82 SER A C 1
ATOM 666 O O . SER A 1 82 ? 15.398 9.112 -34.390 1.00 83.81 82 SER A O 1
ATOM 668 N N . GLY A 1 83 ? 14.678 7.833 -32.688 1.00 80.62 83 GLY A N 1
ATOM 669 C CA . GLY A 1 83 ? 14.854 8.827 -31.634 1.00 80.62 83 GLY A CA 1
ATOM 670 C C . GLY A 1 83 ? 16.282 9.360 -31.552 1.00 80.62 83 GLY A C 1
ATOM 671 O O . GLY A 1 83 ? 16.453 10.574 -31.514 1.00 80.62 83 GLY A O 1
ATOM 672 N N . GLN A 1 84 ? 17.292 8.485 -31.624 1.00 76.31 84 GLN A N 1
ATOM 673 C CA . GLN A 1 84 ? 18.707 8.882 -31.635 1.00 76.31 84 GLN A CA 1
ATOM 674 C C . GLN A 1 84 ? 19.096 9.701 -32.876 1.00 76.31 84 GLN A C 1
ATOM 676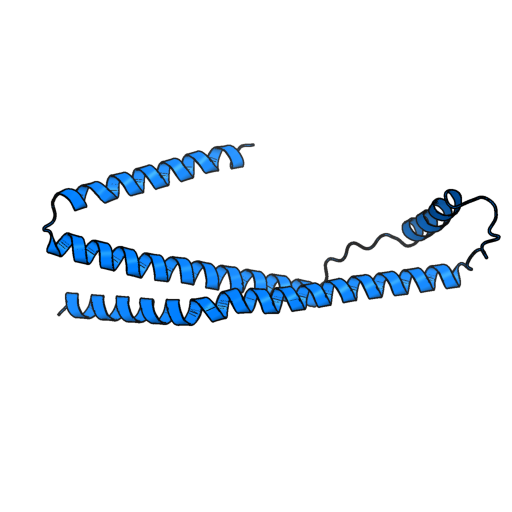 O O . GLN A 1 84 ? 19.793 10.712 -32.768 1.00 76.31 84 GLN A O 1
ATOM 681 N N . TYR A 1 85 ? 18.600 9.321 -34.058 1.00 68.56 85 TYR A N 1
ATOM 682 C CA . TYR A 1 85 ? 18.855 10.080 -35.290 1.00 68.56 85 TYR A CA 1
ATOM 683 C C . TYR A 1 85 ? 18.200 11.469 -35.286 1.00 68.56 85 TYR A C 1
ATOM 685 O O . TYR A 1 85 ? 18.737 12.399 -35.889 1.00 68.56 85 TYR A O 1
ATOM 693 N N . TYR A 1 86 ? 17.041 11.628 -34.638 1.00 62.78 86 TYR A N 1
ATOM 694 C CA . TYR A 1 86 ? 16.349 12.918 -34.559 1.00 62.78 86 TYR A CA 1
ATOM 695 C C . TYR A 1 86 ? 16.840 13.792 -33.398 1.00 62.78 86 TYR A C 1
ATOM 697 O O . TYR A 1 86 ? 16.930 15.005 -33.582 1.00 62.78 86 TYR A O 1
ATOM 705 N N . SER A 1 87 ? 17.213 13.226 -32.242 1.00 60.06 87 SER A N 1
ATOM 706 C CA . SER A 1 87 ? 17.781 13.995 -31.122 1.00 60.06 87 SER A CA 1
ATOM 707 C C . SER A 1 87 ? 19.128 14.625 -31.477 1.00 60.06 87 SER A C 1
ATOM 709 O O . SER A 1 87 ? 19.412 15.739 -31.047 1.00 60.06 87 SER A O 1
ATOM 711 N N . GLY A 1 88 ? 19.921 13.969 -32.331 1.00 54.94 88 GLY A N 1
ATOM 712 C CA . GLY A 1 88 ? 21.196 14.498 -32.822 1.00 54.94 88 GLY A CA 1
ATOM 713 C C . GLY A 1 88 ? 21.091 15.698 -33.773 1.00 54.94 88 GLY A C 1
ATOM 714 O O . GLY A 1 88 ? 22.096 16.356 -34.005 1.00 54.94 88 GLY A O 1
ATOM 715 N N . LYS A 1 89 ? 19.905 16.022 -34.312 1.00 51.97 89 LYS A N 1
ATOM 716 C CA . LYS A 1 89 ? 19.718 17.157 -35.243 1.00 51.97 89 LYS A CA 1
ATOM 717 C C . LYS A 1 89 ? 19.421 18.497 -34.563 1.00 51.97 89 LYS A C 1
ATOM 719 O O . LYS A 1 89 ? 19.417 19.519 -35.242 1.00 51.97 89 LYS A O 1
ATOM 724 N N . PHE A 1 90 ? 19.146 18.497 -33.258 1.00 53.62 90 PHE A N 1
ATOM 725 C CA . PHE A 1 90 ? 18.811 19.708 -32.496 1.00 53.62 90 PHE A CA 1
ATOM 726 C C . PHE A 1 90 ? 19.951 20.205 -31.596 1.00 53.62 90 PHE A C 1
ATOM 728 O O . PHE A 1 90 ? 19.840 21.287 -31.025 1.00 53.62 90 PHE A O 1
ATOM 735 N N . GLU A 1 91 ? 21.042 19.447 -31.476 1.00 53.44 91 GLU A N 1
ATOM 736 C CA . GLU A 1 91 ? 22.244 19.854 -30.750 1.00 53.44 91 GLU A CA 1
ATOM 737 C C . GLU A 1 91 ? 23.298 20.358 -31.751 1.00 53.44 91 GLU A C 1
ATOM 739 O O . GLU A 1 91 ? 23.823 19.583 -32.540 1.00 53.44 91 GLU A O 1
ATOM 744 N N . GLU A 1 92 ? 23.522 21.674 -31.724 1.00 51.25 92 GLU A N 1
ATOM 745 C CA . GLU A 1 92 ? 24.509 22.509 -32.433 1.00 51.25 92 GLU A CA 1
ATOM 746 C C . GLU A 1 92 ? 25.407 21.888 -33.533 1.00 51.25 92 GLU A C 1
ATOM 748 O O . GLU A 1 92 ? 26.207 20.977 -33.330 1.00 51.25 92 GLU A O 1
ATOM 753 N N . GLU A 1 93 ? 25.344 22.560 -34.685 1.00 52.28 93 GLU A N 1
ATOM 754 C CA . GLU A 1 93 ? 25.919 22.345 -36.025 1.00 52.28 93 GLU A CA 1
ATOM 755 C C . GLU A 1 93 ? 27.453 22.125 -36.137 1.00 52.28 93 GLU A C 1
ATOM 757 O O . GLU A 1 93 ? 27.991 22.203 -37.235 1.00 52.28 93 GLU A O 1
ATOM 762 N N . ASN A 1 94 ? 28.196 21.862 -35.054 1.00 45.19 94 ASN A N 1
ATOM 763 C CA . ASN A 1 94 ? 29.672 21.796 -35.078 1.00 45.19 94 ASN A CA 1
ATOM 764 C C . ASN A 1 94 ? 30.308 20.641 -34.282 1.00 45.19 94 ASN A C 1
ATOM 766 O O . ASN A 1 94 ? 31.455 20.741 -33.847 1.00 45.19 94 ASN A O 1
ATOM 770 N N . THR A 1 95 ? 29.614 19.516 -34.111 1.00 47.81 95 THR A N 1
ATOM 771 C CA . THR A 1 95 ? 30.274 18.268 -33.689 1.00 47.81 95 THR A CA 1
ATOM 772 C C . THR A 1 95 ? 30.061 17.187 -34.740 1.00 47.81 95 THR A C 1
ATOM 774 O O . THR A 1 95 ? 28.943 16.710 -34.915 1.00 47.81 95 THR A O 1
ATOM 777 N N . GLU A 1 96 ? 31.129 16.802 -35.449 1.00 48.38 96 GLU A N 1
ATOM 778 C CA . GLU A 1 96 ? 31.179 15.532 -36.184 1.00 48.38 96 GLU A CA 1
ATOM 779 C C . GLU A 1 96 ? 30.925 14.418 -35.166 1.00 48.38 96 GLU A C 1
ATOM 781 O O . GLU A 1 96 ? 31.803 14.047 -34.387 1.00 48.38 96 GLU A O 1
ATOM 786 N N . ARG A 1 97 ? 29.682 13.942 -35.096 1.00 54.62 97 ARG A N 1
ATOM 787 C CA . ARG A 1 97 ? 29.351 12.766 -34.299 1.00 54.62 97 ARG A CA 1
ATOM 788 C C . ARG A 1 97 ? 29.622 11.552 -35.163 1.00 54.62 97 ARG A C 1
ATOM 790 O O . ARG A 1 97 ? 29.056 11.443 -36.248 1.00 54.62 97 ARG A O 1
ATOM 797 N N . GLU A 1 98 ? 30.469 10.656 -34.668 1.00 58.56 98 GLU A N 1
ATOM 798 C CA . GLU A 1 98 ? 30.574 9.298 -35.194 1.00 58.56 98 GLU A CA 1
ATOM 799 C C . GLU A 1 98 ? 29.166 8.700 -35.258 1.00 58.56 98 GLU A C 1
ATOM 801 O O . GLU A 1 98 ? 28.499 8.525 -34.234 1.00 58.56 98 GLU A O 1
ATOM 806 N N . GLU A 1 99 ? 28.684 8.439 -36.475 1.00 66.44 99 GLU A N 1
ATOM 807 C CA . GLU A 1 99 ? 27.484 7.639 -36.671 1.00 66.44 99 GLU A CA 1
ATOM 808 C C . GLU A 1 99 ? 27.769 6.258 -36.080 1.00 66.44 99 GLU A C 1
ATOM 810 O O . GLU A 1 99 ? 28.543 5.480 -36.637 1.00 66.44 99 GLU A O 1
ATOM 815 N N . LEU A 1 100 ? 27.177 5.984 -34.914 1.00 72.25 100 LEU A N 1
ATOM 816 C CA . LEU A 1 100 ? 27.272 4.680 -34.270 1.00 72.25 100 LEU A CA 1
ATOM 817 C C . LEU A 1 100 ? 26.884 3.600 -35.277 1.00 72.25 100 LEU A C 1
ATOM 819 O O . LEU A 1 100 ? 25.860 3.705 -35.961 1.00 72.25 100 LEU A O 1
ATOM 823 N N . SER A 1 101 ? 27.683 2.541 -35.334 1.00 82.88 101 SER A N 1
ATOM 824 C CA . SER A 1 101 ? 27.357 1.385 -36.160 1.00 82.88 101 SER A CA 1
ATOM 825 C C . SER A 1 101 ? 26.035 0.748 -35.705 1.00 82.88 101 SER A C 1
ATOM 827 O O . SER A 1 101 ? 25.629 0.845 -34.543 1.00 82.88 101 SER A O 1
ATOM 829 N N . ASP A 1 102 ? 25.351 0.041 -36.609 1.00 83.25 102 ASP A N 1
ATOM 830 C CA . ASP A 1 102 ? 24.099 -0.658 -36.277 1.00 83.25 102 ASP A CA 1
ATOM 831 C C . ASP A 1 102 ? 24.285 -1.678 -35.136 1.00 83.25 102 ASP A C 1
ATOM 833 O O . ASP A 1 102 ? 23.369 -1.904 -34.339 1.00 83.25 102 ASP A O 1
ATOM 837 N N . GLU A 1 103 ? 25.479 -2.267 -35.026 1.00 87.31 103 GLU A N 1
ATOM 838 C CA . GLU A 1 103 ? 25.853 -3.162 -33.930 1.00 87.31 103 GLU A CA 1
ATOM 839 C C . GLU A 1 103 ? 25.940 -2.422 -32.590 1.00 87.31 103 GLU A C 1
ATOM 841 O O . GLU A 1 103 ? 25.385 -2.887 -31.591 1.00 87.31 103 GLU A O 1
ATOM 846 N N . GLU A 1 104 ? 26.556 -1.240 -32.564 1.00 86.69 104 GLU A N 1
ATOM 847 C CA . GLU A 1 104 ? 26.640 -0.405 -31.362 1.00 86.69 104 GLU A CA 1
ATOM 848 C C . GLU A 1 104 ? 25.271 0.128 -30.939 1.00 86.69 104 GLU A C 1
ATOM 850 O O . GLU A 1 104 ? 24.937 0.088 -29.756 1.00 86.69 104 GLU A O 1
ATOM 855 N N . LEU A 1 105 ? 24.429 0.544 -31.891 1.00 87.38 105 LEU A N 1
ATOM 856 C CA . LEU A 1 105 ? 23.052 0.963 -31.610 1.00 87.38 105 LEU A CA 1
ATOM 857 C C . LEU A 1 105 ? 22.224 -0.171 -30.997 1.00 87.38 105 LEU A C 1
ATOM 859 O O . LEU A 1 105 ? 21.457 0.055 -30.059 1.00 87.38 105 LEU A O 1
ATOM 863 N N . ARG A 1 106 ? 22.373 -1.402 -31.504 1.00 90.19 106 ARG A N 1
ATOM 864 C CA . ARG A 1 106 ? 21.709 -2.585 -30.930 1.00 90.19 106 ARG A CA 1
ATOM 865 C C . ARG A 1 106 ? 22.224 -2.904 -29.534 1.00 90.19 106 ARG A C 1
ATOM 867 O O . ARG A 1 106 ? 21.416 -3.231 -28.665 1.00 90.19 106 ARG A O 1
ATOM 874 N N . ARG A 1 107 ? 23.537 -2.800 -29.308 1.00 93.25 107 ARG A N 1
ATOM 875 C CA . ARG A 1 107 ? 24.133 -2.987 -27.979 1.00 93.25 107 ARG A CA 1
ATOM 876 C C . ARG A 1 107 ? 23.560 -1.978 -26.984 1.00 93.25 107 ARG A C 1
ATOM 878 O O . ARG A 1 107 ? 23.014 -2.394 -25.967 1.00 93.25 107 ARG A O 1
ATOM 885 N N . ASN A 1 108 ? 23.577 -0.692 -27.328 1.00 90.50 108 ASN A N 1
ATOM 886 C CA . ASN A 1 108 ? 23.065 0.382 -26.474 1.00 90.50 108 ASN A CA 1
ATOM 887 C C . ASN A 1 108 ? 21.565 0.212 -26.171 1.00 90.50 108 ASN A C 1
ATOM 889 O O . ASN A 1 108 ? 21.128 0.428 -25.041 1.00 90.50 108 ASN A O 1
ATOM 893 N N . TYR A 1 109 ? 20.771 -0.219 -27.157 1.00 92.25 109 TYR A N 1
ATOM 894 C CA . TYR A 1 109 ? 19.358 -0.538 -26.947 1.00 92.25 109 TYR A CA 1
ATOM 895 C C . TYR A 1 109 ? 19.172 -1.692 -25.952 1.00 92.25 109 TYR A C 1
ATOM 897 O O . TYR A 1 109 ? 18.372 -1.578 -25.025 1.00 92.25 109 TYR A O 1
ATOM 905 N N . ASN A 1 110 ? 19.915 -2.791 -26.107 1.00 94.50 110 ASN A N 1
ATOM 906 C CA . ASN A 1 110 ? 19.812 -3.940 -25.205 1.00 94.50 110 ASN A CA 1
ATOM 907 C C . ASN A 1 110 ? 20.216 -3.575 -23.770 1.00 94.50 110 ASN A C 1
ATOM 909 O O . ASN A 1 110 ? 19.499 -3.927 -22.834 1.00 94.50 110 ASN A O 1
ATOM 913 N N . GLU A 1 111 ? 21.305 -2.820 -23.610 1.00 94.06 111 GLU A N 1
ATOM 914 C CA . GLU A 1 111 ? 21.749 -2.299 -22.312 1.00 94.06 111 GLU A CA 1
ATOM 915 C C . GLU A 1 111 ? 20.683 -1.399 -21.679 1.00 94.06 111 GLU A C 1
ATOM 917 O O . GLU A 1 111 ? 20.353 -1.557 -20.504 1.00 94.06 111 GLU A O 1
ATOM 922 N N . MET A 1 112 ? 20.065 -0.506 -22.461 1.00 93.00 112 MET A N 1
ATOM 923 C CA . MET A 1 112 ? 18.961 0.329 -21.985 1.00 93.00 112 MET A CA 1
ATOM 924 C C . MET A 1 112 ? 17.772 -0.523 -21.520 1.00 93.00 112 MET A C 1
ATOM 926 O O . MET A 1 112 ? 17.192 -0.254 -20.465 1.00 93.00 112 MET A O 1
ATOM 930 N N . VAL A 1 113 ? 17.381 -1.542 -22.291 1.00 93.69 113 VAL A N 1
ATOM 931 C CA . VAL A 1 113 ? 16.273 -2.439 -21.930 1.00 93.69 113 VAL A CA 1
ATOM 932 C C . VAL A 1 113 ? 16.563 -3.168 -20.622 1.00 93.69 113 VAL A C 1
ATOM 934 O O . VAL A 1 113 ? 15.690 -3.244 -19.754 1.00 93.69 113 VAL A O 1
A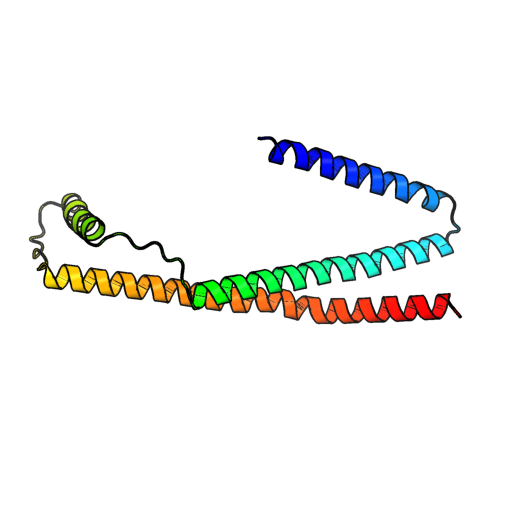TOM 937 N N . GLU A 1 114 ? 17.775 -3.695 -20.468 1.00 94.19 114 GLU A N 1
ATOM 938 C CA . GLU A 1 114 ? 18.203 -4.377 -19.251 1.00 94.19 114 GLU A CA 1
ATOM 939 C C . GLU A 1 114 ? 18.211 -3.425 -18.051 1.00 94.19 114 GLU A C 1
ATOM 941 O O . GLU A 1 114 ? 17.617 -3.731 -17.016 1.00 94.19 114 GLU A O 1
ATOM 946 N N . GLN A 1 115 ? 18.772 -2.226 -18.218 1.00 94.25 115 GLN A N 1
ATOM 947 C CA . GLN A 1 115 ? 18.812 -1.207 -17.176 1.00 94.25 115 GLN A CA 1
ATOM 948 C C . GLN A 1 115 ? 17.406 -0.793 -16.720 1.00 94.25 115 GLN A C 1
ATOM 950 O O . GLN A 1 115 ? 17.170 -0.660 -15.519 1.00 94.25 115 GLN A O 1
ATOM 955 N N . ARG A 1 116 ? 16.454 -0.606 -17.645 1.00 92.88 116 ARG A N 1
ATOM 956 C CA . ARG A 1 116 ? 15.065 -0.257 -17.294 1.00 92.88 116 ARG A CA 1
ATOM 957 C C . ARG A 1 116 ? 14.384 -1.372 -16.503 1.00 92.88 116 ARG A C 1
ATOM 959 O O . ARG A 1 116 ? 13.768 -1.092 -15.477 1.00 92.88 116 ARG A O 1
ATOM 966 N N . LYS A 1 117 ? 14.539 -2.628 -16.935 1.00 93.38 117 LYS A N 1
ATOM 967 C CA . LYS A 1 117 ? 14.002 -3.788 -16.205 1.00 93.38 117 LYS A CA 1
ATOM 968 C C . LYS A 1 117 ? 14.586 -3.883 -14.801 1.00 93.38 117 LYS A C 1
ATOM 970 O O . LYS A 1 117 ? 13.857 -4.151 -13.850 1.00 93.38 117 LYS A O 1
ATOM 975 N N . GLU A 1 118 ? 15.888 -3.652 -14.662 1.00 94.62 118 GLU A N 1
ATOM 976 C CA . GLU A 1 118 ? 16.545 -3.692 -13.359 1.00 94.62 118 GLU A CA 1
ATOM 977 C C . GLU A 1 118 ? 16.071 -2.550 -12.452 1.00 94.62 118 GLU A C 1
ATOM 979 O O . GLU A 1 118 ? 15.760 -2.776 -11.287 1.00 94.62 118 GLU A O 1
ATOM 984 N N . GLN A 1 119 ? 15.908 -1.337 -12.983 1.00 93.81 119 GLN A N 1
ATOM 985 C CA . GLN A 1 119 ? 15.333 -0.225 -12.220 1.00 93.81 119 GLN A CA 1
ATOM 986 C C . GLN A 1 119 ? 13.921 -0.536 -11.710 1.00 93.81 119 GLN A C 1
ATOM 988 O O . GLN A 1 119 ? 13.616 -0.235 -10.554 1.00 93.81 119 GLN A O 1
ATOM 993 N N . ASP A 1 120 ? 13.072 -1.155 -12.531 1.00 93.62 120 ASP A N 1
ATOM 994 C CA . ASP A 1 120 ? 11.718 -1.536 -12.119 1.00 93.62 120 ASP A CA 1
ATOM 995 C C . ASP A 1 120 ? 11.731 -2.626 -11.043 1.00 93.62 120 ASP A C 1
ATOM 997 O O . ASP A 1 120 ? 10.993 -2.524 -10.063 1.00 93.62 120 ASP A O 1
ATOM 1001 N N . ARG A 1 121 ? 12.644 -3.602 -11.134 1.00 95.31 121 ARG A N 1
ATOM 1002 C CA . ARG A 1 121 ? 12.865 -4.585 -10.061 1.00 95.31 121 ARG A CA 1
ATOM 1003 C C . ARG A 1 121 ? 13.280 -3.927 -8.750 1.00 95.31 121 ARG A C 1
ATOM 1005 O O . ARG A 1 121 ? 12.740 -4.263 -7.699 1.00 95.31 121 ARG A O 1
ATOM 1012 N N . GLN A 1 122 ? 14.205 -2.971 -8.790 1.00 96.12 122 GLN A N 1
ATOM 1013 C CA . GLN A 1 122 ? 14.635 -2.251 -7.588 1.00 96.12 122 GLN A CA 1
ATOM 1014 C C . GLN A 1 122 ? 13.491 -1.423 -6.982 1.00 96.12 122 GLN A C 1
ATOM 1016 O O . GLN A 1 122 ? 13.321 -1.380 -5.762 1.00 96.12 122 GLN A O 1
ATOM 1021 N N . ARG A 1 123 ? 12.652 -0.800 -7.820 1.00 94.81 123 ARG A N 1
ATOM 1022 C CA . ARG A 1 123 ? 11.439 -0.102 -7.361 1.00 94.81 123 ARG A CA 1
ATOM 1023 C C . ARG A 1 123 ? 10.452 -1.061 -6.707 1.00 94.81 123 ARG A C 1
ATOM 1025 O O . ARG A 1 123 ? 9.951 -0.748 -5.629 1.00 94.81 123 ARG A O 1
ATOM 1032 N N . ALA A 1 124 ? 10.232 -2.224 -7.312 1.00 95.69 124 ALA A N 1
ATOM 1033 C CA . ALA A 1 124 ? 9.379 -3.272 -6.772 1.00 95.69 124 ALA A CA 1
ATOM 1034 C C . ALA A 1 124 ? 9.883 -3.767 -5.403 1.00 95.69 124 ALA A C 1
ATOM 1036 O O . ALA A 1 124 ? 9.106 -3.861 -4.456 1.00 95.69 124 ALA A O 1
ATOM 1037 N N . LEU A 1 125 ? 11.193 -3.982 -5.235 1.00 96.06 125 LEU A N 1
ATOM 1038 C CA . LEU A 1 125 ? 11.779 -4.330 -3.932 1.00 96.06 125 LEU A CA 1
ATOM 1039 C C . LEU A 1 125 ? 11.543 -3.242 -2.878 1.00 96.06 125 LEU A C 1
ATOM 1041 O O . LEU A 1 125 ? 11.122 -3.540 -1.758 1.00 96.06 125 LEU A O 1
ATOM 1045 N N . ASN A 1 126 ? 11.760 -1.976 -3.232 1.00 96.25 126 ASN A N 1
ATOM 1046 C CA . ASN A 1 126 ? 11.512 -0.860 -2.321 1.00 96.25 126 ASN A CA 1
ATOM 1047 C C . ASN A 1 126 ? 10.032 -0.774 -1.922 1.00 96.25 126 ASN A C 1
ATOM 1049 O O . ASN A 1 126 ? 9.719 -0.615 -0.740 1.00 96.25 126 ASN A O 1
ATOM 1053 N N . GLY A 1 127 ? 9.117 -0.929 -2.881 1.00 96.00 127 GLY A N 1
ATOM 1054 C CA . GLY A 1 127 ? 7.681 -0.956 -2.615 1.00 96.00 127 GLY A CA 1
ATOM 1055 C C . GLY A 1 127 ? 7.261 -2.155 -1.760 1.00 96.00 127 GLY A C 1
ATOM 1056 O O . GLY A 1 127 ? 6.436 -2.018 -0.854 1.00 96.00 127 GLY A O 1
ATOM 1057 N N . MET A 1 128 ? 7.889 -3.318 -1.954 1.00 95.56 128 MET A N 1
ATOM 1058 C CA . MET A 1 128 ? 7.685 -4.493 -1.107 1.00 95.56 128 MET A CA 1
ATOM 1059 C C . MET A 1 128 ? 8.081 -4.197 0.348 1.00 95.56 128 MET A C 1
ATOM 1061 O O . MET A 1 128 ? 7.275 -4.415 1.250 1.00 95.56 128 MET A O 1
ATOM 1065 N N . ILE A 1 129 ? 9.259 -3.617 0.593 1.00 96.50 129 ILE A N 1
ATOM 1066 C CA . ILE A 1 129 ? 9.700 -3.238 1.949 1.00 96.50 129 ILE A CA 1
ATOM 1067 C C . ILE A 1 129 ? 8.737 -2.222 2.579 1.00 96.50 129 ILE A C 1
ATOM 1069 O O . ILE A 1 129 ? 8.342 -2.368 3.738 1.00 96.50 129 ILE A O 1
ATOM 1073 N N . GLN A 1 130 ? 8.316 -1.212 1.816 1.00 95.31 130 GLN A N 1
ATOM 1074 C CA . GLN A 1 130 ? 7.370 -0.207 2.299 1.00 95.31 130 GLN A CA 1
ATOM 1075 C C . GLN A 1 130 ? 6.021 -0.832 2.673 1.00 95.31 130 GLN A C 1
ATOM 107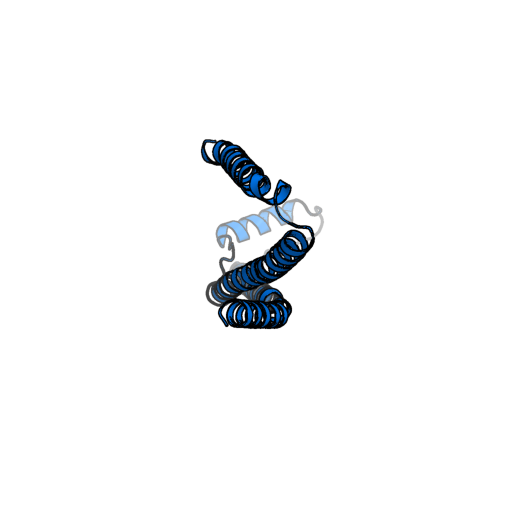7 O O . GLN A 1 130 ? 5.500 -0.559 3.754 1.00 95.31 130 GLN A O 1
ATOM 1082 N N . SER A 1 131 ? 5.477 -1.710 1.828 1.00 95.75 131 SER A N 1
ATOM 1083 C CA . SER A 1 131 ? 4.203 -2.397 2.086 1.00 95.75 131 SER A CA 1
ATOM 1084 C C . SER A 1 131 ? 4.259 -3.346 3.290 1.00 95.75 131 SER A C 1
ATOM 1086 O O . SER A 1 131 ? 3.286 -3.437 4.038 1.00 95.75 131 SER A O 1
ATOM 1088 N N . LEU A 1 132 ? 5.415 -3.959 3.572 1.00 96.44 132 LEU A N 1
ATOM 1089 C CA . LEU A 1 132 ? 5.627 -4.696 4.821 1.00 96.44 132 LEU A CA 1
ATOM 1090 C C . LEU A 1 132 ? 5.572 -3.777 6.047 1.00 96.44 132 LEU A C 1
ATOM 1092 O O . LEU A 1 132 ? 5.018 -4.171 7.071 1.00 96.44 132 LEU A O 1
ATOM 1096 N N . GLY A 1 133 ? 6.060 -2.538 5.950 1.00 95.25 133 GLY A N 1
ATOM 1097 C CA . GLY A 1 133 ? 5.895 -1.532 7.007 1.00 95.25 133 GLY A CA 1
ATOM 1098 C C . GLY A 1 133 ? 4.422 -1.265 7.344 1.00 95.25 133 GLY A C 1
ATOM 1099 O O . GLY A 1 133 ? 4.058 -1.198 8.520 1.00 95.25 133 GLY A O 1
ATOM 1100 N N . TRP A 1 134 ? 3.558 -1.222 6.323 1.00 95.19 134 TRP A N 1
ATOM 1101 C CA . TRP A 1 134 ? 2.101 -1.095 6.472 1.00 95.19 134 TRP A CA 1
ATOM 1102 C C . TRP A 1 134 ? 1.425 -2.310 7.117 1.00 95.19 134 TRP A C 1
ATOM 1104 O O . TRP A 1 134 ? 0.293 -2.190 7.570 1.00 95.19 134 TRP A O 1
ATOM 1114 N N . ILE A 1 135 ? 2.098 -3.458 7.199 1.00 97.19 135 ILE A N 1
ATOM 1115 C CA . ILE A 1 135 ? 1.612 -4.642 7.919 1.00 97.19 135 ILE A CA 1
ATOM 1116 C C . ILE A 1 135 ? 2.192 -4.674 9.334 1.00 97.19 135 ILE A C 1
ATOM 1118 O O . ILE A 1 135 ? 1.458 -4.788 10.314 1.00 97.19 135 ILE A O 1
ATOM 1122 N N . ILE A 1 136 ? 3.516 -4.563 9.445 1.00 97.81 136 ILE A N 1
ATOM 1123 C CA . ILE A 1 136 ? 4.266 -4.812 10.680 1.00 97.81 136 ILE A CA 1
ATOM 1124 C C . ILE A 1 136 ? 3.930 -3.784 11.764 1.00 97.81 136 ILE A C 1
ATOM 1126 O O . ILE A 1 136 ? 3.820 -4.156 12.928 1.00 97.81 136 ILE A O 1
ATOM 1130 N N . ILE A 1 137 ? 3.741 -2.510 11.408 1.00 96.38 137 ILE A N 1
ATOM 1131 C CA . ILE A 1 137 ? 3.439 -1.443 12.376 1.00 96.38 137 ILE A CA 1
ATOM 1132 C C . ILE A 1 137 ? 2.023 -1.578 12.974 1.00 96.38 137 ILE A C 1
ATOM 1134 O O . ILE A 1 137 ? 1.897 -1.541 14.200 1.00 96.38 137 ILE A O 1
ATOM 1138 N N . PRO A 1 138 ? 0.942 -1.735 12.181 1.00 96.31 138 PRO A N 1
ATOM 1139 C CA . PRO A 1 138 ? -0.408 -1.855 12.736 1.00 96.31 138 PRO A CA 1
ATOM 1140 C C . PRO A 1 138 ? -0.718 -3.222 13.355 1.00 96.31 138 PRO A C 1
ATOM 1142 O O . PRO A 1 138 ? -1.614 -3.302 14.193 1.00 96.31 138 PRO A O 1
ATOM 1145 N N . LEU A 1 139 ? -0.003 -4.293 12.996 1.00 97.12 139 LEU A N 1
ATOM 1146 C CA . LEU A 1 139 ? -0.297 -5.647 13.480 1.00 97.12 139 LEU A CA 1
ATOM 1147 C C . LEU A 1 139 ? -0.261 -5.794 15.018 1.00 97.12 139 LEU A C 1
ATOM 1149 O O . LEU A 1 139 ? -1.220 -6.340 15.569 1.00 97.12 139 LEU A O 1
ATOM 1153 N N . PRO A 1 140 ? 0.751 -5.294 15.756 1.00 97.19 140 PRO A N 1
ATOM 1154 C CA . PRO A 1 140 ? 0.746 -5.328 17.219 1.00 97.19 140 PRO A CA 1
ATOM 1155 C C . PRO A 1 140 ? -0.445 -4.585 17.830 1.00 97.19 140 PRO A C 1
ATOM 1157 O O . PRO A 1 140 ? -1.055 -5.073 18.784 1.00 97.19 140 PRO A O 1
ATOM 1160 N N . VAL A 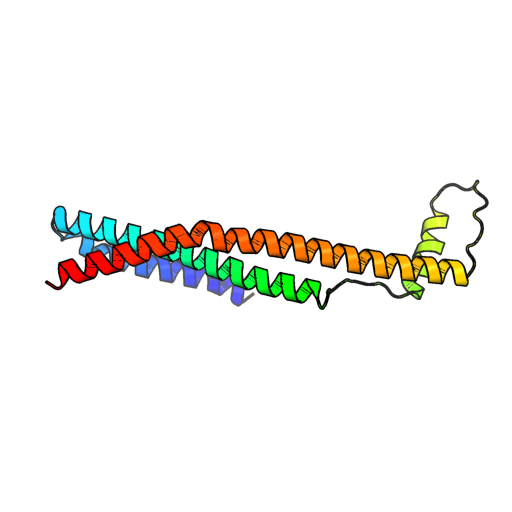1 141 ? -0.803 -3.430 17.259 1.00 96.56 141 VAL A N 1
ATOM 1161 C CA . VAL A 1 141 ? -1.947 -2.623 17.704 1.00 96.56 141 VAL A CA 1
ATOM 1162 C C . VAL A 1 141 ? -3.248 -3.389 17.474 1.00 96.56 141 VAL A C 1
ATOM 1164 O O . VAL A 1 141 ? -4.058 -3.515 18.392 1.00 96.56 141 VAL A O 1
ATOM 1167 N N . PHE A 1 142 ? -3.414 -3.975 16.288 1.00 96.44 142 PHE A N 1
ATOM 1168 C CA . PHE A 1 142 ? -4.563 -4.810 15.955 1.00 96.44 142 PHE A CA 1
ATOM 1169 C C . PHE A 1 142 ? -4.712 -5.977 16.934 1.00 96.44 142 PHE A C 1
ATOM 1171 O O . PHE A 1 142 ? -5.776 -6.159 17.521 1.00 96.44 142 PHE A O 1
ATOM 1178 N N . ILE A 1 143 ? -3.636 -6.736 17.173 1.00 96.75 143 ILE A N 1
ATOM 1179 C CA . ILE A 1 143 ? -3.647 -7.878 18.098 1.00 96.75 143 ILE A CA 1
ATOM 1180 C C . ILE A 1 143 ? -4.015 -7.430 19.517 1.00 96.75 143 ILE A C 1
ATOM 1182 O O . ILE A 1 143 ? -4.791 -8.112 20.191 1.00 96.75 143 ILE A O 1
ATOM 1186 N N . PHE A 1 144 ? -3.485 -6.295 19.979 1.00 96.75 144 PHE A N 1
ATOM 1187 C CA . PHE A 1 144 ? -3.806 -5.751 21.297 1.00 96.75 144 PHE A CA 1
ATOM 1188 C C . PHE A 1 144 ? -5.302 -5.444 21.435 1.00 96.75 144 PHE A C 1
ATOM 1190 O O . PHE A 1 144 ? -5.948 -5.943 22.361 1.00 96.75 144 PHE A O 1
ATOM 1197 N N . PHE A 1 145 ? -5.872 -4.677 20.502 1.00 94.06 145 PHE A N 1
ATOM 1198 C CA . PHE A 1 145 ? -7.290 -4.318 20.550 1.00 94.06 145 PHE A CA 1
ATOM 1199 C C . PHE A 1 145 ? -8.204 -5.523 20.315 1.00 94.06 145 PHE A C 1
ATOM 1201 O O . PHE A 1 145 ? -9.203 -5.659 21.014 1.00 94.06 145 PHE A O 1
ATOM 1208 N N . GLN A 1 146 ? -7.830 -6.454 19.437 1.00 93.00 146 GLN A N 1
ATOM 1209 C CA . GLN A 1 146 ? -8.575 -7.694 19.217 1.00 93.00 146 GLN A CA 1
ATOM 1210 C C . GLN A 1 146 ? -8.656 -8.546 20.492 1.00 93.00 146 GLN A C 1
ATOM 1212 O O . GLN A 1 146 ? -9.720 -9.067 20.832 1.00 93.00 146 GLN A O 1
ATOM 1217 N N . ARG A 1 147 ? -7.546 -8.668 21.233 1.00 93.56 147 ARG A N 1
ATOM 1218 C CA . ARG A 1 147 ? -7.527 -9.366 22.528 1.00 93.56 147 ARG A CA 1
ATOM 1219 C C . ARG A 1 147 ? -8.362 -8.639 23.576 1.00 93.56 147 ARG A C 1
ATOM 1221 O O . ARG A 1 147 ? -9.087 -9.297 24.316 1.00 93.56 147 ARG A O 1
ATOM 1228 N N . LYS A 1 148 ? -8.273 -7.306 23.630 1.00 92.00 148 LYS A N 1
ATOM 1229 C CA . LYS A 1 148 ? -9.048 -6.481 24.564 1.00 92.00 148 LYS A CA 1
ATOM 1230 C C . LYS A 1 148 ? -10.552 -6.648 24.338 1.00 92.00 148 LYS A C 1
ATOM 1232 O O . LYS A 1 148 ? -11.256 -7.002 25.271 1.00 92.00 148 LYS A O 1
ATOM 1237 N N . ILE A 1 149 ? -11.004 -6.532 23.091 1.00 91.12 149 ILE A N 1
ATOM 1238 C CA . ILE A 1 149 ? -12.404 -6.743 22.699 1.00 91.12 149 ILE A CA 1
ATOM 1239 C C . ILE A 1 149 ? -12.884 -8.150 23.086 1.00 91.12 149 ILE A C 1
ATOM 1241 O O . ILE A 1 149 ? -14.002 -8.318 23.567 1.00 91.12 149 ILE A O 1
ATOM 1245 N N . GLY A 1 150 ? -12.049 -9.172 22.871 1.00 88.38 150 GLY A N 1
ATOM 1246 C CA . GLY A 1 150 ? -12.380 -10.552 23.230 1.00 88.38 150 GLY A CA 1
ATOM 1247 C C . GLY A 1 150 ? -12.474 -10.794 24.739 1.00 88.38 150 GLY A C 1
ATOM 1248 O O . GLY A 1 150 ? -13.249 -11.648 25.160 1.00 88.38 150 GLY A O 1
ATOM 1249 N N . LYS A 1 151 ? -11.705 -10.054 25.548 1.00 89.81 151 LYS A N 1
ATOM 1250 C CA . LYS A 1 151 ? -11.813 -10.085 27.011 1.00 89.81 151 LYS A CA 1
ATOM 1251 C C . LYS A 1 151 ? -13.076 -9.363 27.480 1.00 89.81 151 LYS A C 1
ATOM 1253 O O . LYS A 1 151 ? -13.848 -9.962 28.216 1.00 89.81 151 LYS A O 1
ATOM 1258 N N . ASP A 1 152 ? -13.295 -8.138 27.003 1.00 85.81 152 ASP A N 1
ATOM 1259 C CA . ASP A 1 152 ? -14.433 -7.302 27.400 1.00 85.81 152 ASP A CA 1
ATOM 1260 C C . ASP A 1 152 ? -15.779 -8.004 27.080 1.00 85.81 152 ASP A C 1
ATOM 1262 O O . ASP A 1 152 ? -16.720 -7.890 27.853 1.00 85.81 152 ASP A O 1
ATOM 1266 N N . ARG A 1 153 ? -15.863 -8.805 25.999 1.00 83.75 153 ARG A N 1
ATOM 1267 C CA . ARG A 1 153 ? -17.049 -9.644 25.708 1.00 83.75 153 ARG A CA 1
ATOM 1268 C C . ARG A 1 153 ? -17.269 -10.805 26.680 1.00 83.75 153 ARG A C 1
ATOM 1270 O O . ARG A 1 153 ? -18.407 -11.155 26.939 1.00 83.75 153 ARG A O 1
ATOM 1277 N N . LYS A 1 154 ? -16.205 -11.448 27.169 1.00 80.75 154 LYS A N 1
ATOM 1278 C CA . LYS A 1 154 ? -16.353 -12.577 28.105 1.00 80.75 154 LYS A CA 1
ATOM 1279 C C . LYS A 1 154 ? -16.848 -12.110 29.468 1.00 80.75 154 LYS A C 1
ATOM 1281 O O . LYS A 1 154 ? -17.650 -12.790 30.078 1.00 80.75 154 LYS A O 1
ATOM 1286 N N . GLU A 1 155 ? -16.379 -10.946 29.905 1.00 74.81 155 GLU A N 1
ATOM 1287 C CA . GLU A 1 155 ? -16.765 -10.334 31.179 1.00 74.81 155 GLU A CA 1
ATOM 1288 C C . GLU A 1 155 ? -18.209 -9.804 31.163 1.00 74.81 155 GLU A C 1
ATOM 1290 O O . GLU A 1 155 ? -18.818 -9.697 32.216 1.00 74.81 155 GLU A O 1
ATOM 1295 N N . SER A 1 156 ? -18.780 -9.505 29.987 1.00 70.88 156 SER A N 1
ATOM 1296 C CA . SER A 1 156 ? -20.202 -9.147 29.857 1.00 70.88 156 SER A CA 1
ATOM 1297 C C . SER A 1 156 ? -21.157 -10.345 29.795 1.00 70.88 156 SER A C 1
ATOM 1299 O O . SER A 1 156 ? -22.362 -10.151 29.935 1.00 70.88 156 SER A O 1
ATOM 1301 N N . ASP A 1 157 ? -20.638 -11.546 29.521 1.00 66.69 157 ASP A N 1
ATOM 1302 C CA . ASP A 1 157 ? -21.423 -12.781 29.374 1.00 66.69 157 ASP A CA 1
ATOM 1303 C C . ASP A 1 157 ? -21.440 -13.636 30.669 1.00 66.69 157 ASP A C 1
ATOM 1305 O O . ASP A 1 157 ? -22.192 -14.613 30.737 1.00 66.69 157 ASP A O 1
ATOM 1309 N N . GLU A 1 158 ? -20.617 -13.288 31.671 1.00 54.56 158 GLU A N 1
ATOM 1310 C CA . GLU A 1 158 ? -20.558 -13.877 33.029 1.00 54.56 158 GLU A CA 1
ATOM 1311 C C . GLU A 1 158 ? -21.385 -13.066 34.041 1.00 54.56 158 GLU A C 1
ATOM 1313 O O . GLU A 1 158 ? -22.034 -13.708 34.903 1.00 54.56 158 GLU A O 1
#

Nearest PDB structures (foldseek):
  5sxb-assembly1_B  TM=6.298E-01  e=3.415E+00  Homo sapiens
  6ixv-assembly3_C  TM=5.446E-01  e=2.705E+00  Homo sapiens
  6djl-assembly1_C  TM=4.447E-01  e=8.178E+00  Homo sapiens
  7p3r-assembly1_D  TM=2.403E-01  e=7.715E+00  Vibrio cholerae O1 biovar El Tor str. N16961